Protein AF-A0A8S4QB14-F1 (afdb_monomer_lite)

Secondary structure (DSSP, 8-state):
-PPPHHHHHHHHHTBBTTT-SBSS-HHHHHTT--PEESGGGHHHHHHHH---GGG--TTTS--EE-HHHIIIIIS-------TTS---------SS-SSSSSSSS---

Structure (mmCIF, N/CA/C/O backbone):
data_AF-A0A8S4QB14-F1
#
_entry.id   AF-A0A8S4QB14-F1
#
loop_
_atom_site.group_PDB
_atom_site.id
_atom_site.type_symbol
_atom_site.label_atom_id
_atom_site.label_alt_id
_atom_site.label_comp_id
_atom_site.label_asym_id
_atom_site.label_entity_id
_atom_site.label_seq_id
_atom_site.pdbx_PDB_ins_code
_atom_site.Cartn_x
_atom_site.Cartn_y
_atom_site.Cartn_z
_atom_site.occupancy
_atom_site.B_iso_or_equiv
_atom_site.auth_seq_id
_atom_site.auth_comp_id
_atom_site.auth_asym_id
_atom_site.auth_atom_id
_atom_site.pdbx_PDB_model_num
ATOM 1 N N . MET A 1 1 ? 18.014 -14.457 -18.794 1.00 49.31 1 MET A N 1
ATOM 2 C CA . MET A 1 1 ? 18.122 -12.983 -18.773 1.00 49.31 1 MET A CA 1
ATOM 3 C C . MET A 1 1 ? 17.836 -12.536 -17.350 1.00 49.31 1 MET A C 1
ATOM 5 O O . MET A 1 1 ? 16.719 -12.744 -16.897 1.00 49.31 1 MET A O 1
ATOM 9 N N . ALA A 1 2 ? 18.840 -12.055 -16.613 1.00 57.53 2 ALA A N 1
ATOM 10 C CA . ALA A 1 2 ? 18.618 -11.521 -15.270 1.00 57.53 2 ALA A CA 1
ATOM 11 C C . ALA A 1 2 ? 17.826 -10.213 -15.403 1.00 57.53 2 ALA A C 1
ATOM 13 O O . ALA A 1 2 ? 18.239 -9.318 -16.139 1.00 57.53 2 ALA A O 1
ATOM 14 N N . MET A 1 3 ? 16.654 -10.142 -14.777 1.00 63.41 3 MET A N 1
ATOM 15 C CA . MET A 1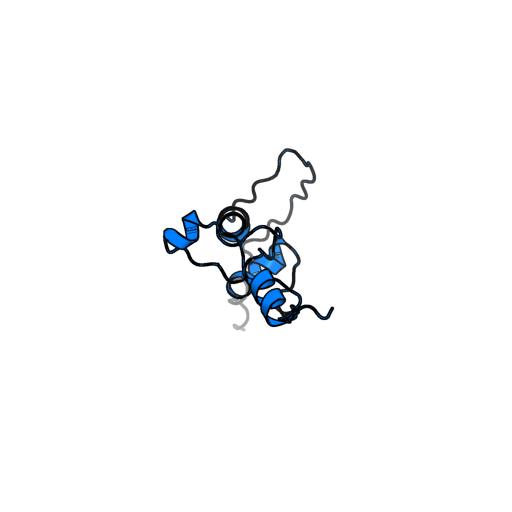 3 ? 15.858 -8.919 -14.744 1.00 63.41 3 MET A CA 1
ATOM 16 C C . MET A 1 3 ? 16.602 -7.901 -13.873 1.00 63.41 3 MET A C 1
ATOM 18 O O . MET A 1 3 ? 17.017 -8.237 -12.767 1.00 63.41 3 MET A O 1
ATOM 22 N N . ASP A 1 4 ? 16.810 -6.686 -14.379 1.00 78.81 4 ASP A N 1
ATOM 23 C CA . ASP A 1 4 ? 17.477 -5.623 -13.625 1.00 78.81 4 ASP A CA 1
ATOM 24 C C . ASP A 1 4 ? 16.669 -5.301 -12.354 1.00 78.81 4 ASP A C 1
ATOM 26 O O . ASP A 1 4 ? 15.501 -4.899 -12.427 1.00 78.81 4 ASP A O 1
ATOM 30 N N . GLN A 1 5 ? 17.300 -5.474 -11.190 1.00 79.62 5 GLN A N 1
ATOM 31 C CA . GLN A 1 5 ? 16.722 -5.225 -9.867 1.00 79.62 5 GLN A CA 1
ATOM 32 C C . GLN A 1 5 ? 16.118 -3.813 -9.757 1.00 79.62 5 GLN A C 1
ATOM 34 O O . GLN A 1 5 ? 15.109 -3.607 -9.079 1.00 79.62 5 GLN A O 1
ATOM 39 N N . SER A 1 6 ? 16.686 -2.842 -10.479 1.00 84.56 6 SER A N 1
ATOM 40 C CA . SER A 1 6 ? 16.184 -1.468 -10.552 1.00 84.56 6 SER A CA 1
ATOM 41 C C . SER A 1 6 ? 14.783 -1.386 -11.171 1.00 84.56 6 SER A C 1
ATOM 43 O O . SER A 1 6 ? 13.892 -0.705 -10.649 1.00 84.56 6 SER A O 1
ATOM 45 N N . TYR A 1 7 ? 14.546 -2.126 -12.258 1.00 89.12 7 TYR A N 1
ATOM 46 C CA . TYR A 1 7 ? 13.247 -2.156 -12.929 1.00 89.12 7 TYR A CA 1
ATOM 47 C C . TYR A 1 7 ? 12.182 -2.810 -12.048 1.00 89.12 7 TYR A C 1
ATOM 49 O O . TYR A 1 7 ? 11.071 -2.290 -11.920 1.00 89.12 7 TYR A O 1
ATOM 57 N N . HIS A 1 8 ? 12.541 -3.914 -11.394 1.00 89.75 8 HIS A N 1
ATOM 58 C CA . HIS A 1 8 ? 11.660 -4.622 -10.471 1.00 89.75 8 HIS A CA 1
ATOM 59 C C . HIS A 1 8 ? 11.216 -3.734 -9.302 1.00 89.75 8 HIS A C 1
ATOM 61 O O . HIS A 1 8 ? 10.020 -3.569 -9.061 1.00 89.75 8 HIS A O 1
ATOM 67 N N . ASN A 1 9 ? 12.153 -3.047 -8.647 1.00 90.19 9 ASN A N 1
ATOM 68 C CA . ASN A 1 9 ? 11.838 -2.136 -7.541 1.00 90.19 9 ASN A CA 1
ATOM 69 C C . ASN A 1 9 ? 10.960 -0.955 -7.996 1.00 90.19 9 ASN A C 1
ATOM 71 O O . ASN A 1 9 ? 10.047 -0.510 -7.286 1.00 90.19 9 ASN A O 1
ATOM 75 N N . LYS A 1 10 ? 11.161 -0.478 -9.229 1.00 90.44 10 LYS A N 1
ATOM 76 C CA . LYS A 1 10 ? 10.294 0.533 -9.843 1.00 90.44 10 LYS A CA 1
ATOM 77 C C . LYS A 1 10 ? 8.892 -0.006 -10.144 1.00 90.44 10 LYS A C 1
ATOM 79 O O . LYS A 1 10 ? 7.919 0.741 -10.017 1.00 90.44 10 LYS A O 1
ATOM 84 N N . ALA A 1 11 ? 8.756 -1.278 -10.505 1.00 91.19 11 ALA A N 1
ATOM 85 C CA . ALA A 1 11 ? 7.457 -1.922 -10.663 1.00 91.19 11 ALA A CA 1
ATOM 86 C C . ALA A 1 11 ? 6.747 -2.062 -9.306 1.00 91.19 11 ALA A C 1
ATOM 88 O O . ALA A 1 11 ? 5.608 -1.613 -9.175 1.00 91.19 11 ALA A O 1
ATOM 89 N N . LEU A 1 12 ? 7.442 -2.559 -8.275 1.00 93.00 12 LEU A N 1
ATOM 90 C CA . LEU A 1 12 ? 6.902 -2.702 -6.916 1.00 93.00 12 LEU A CA 1
ATOM 91 C C . LEU A 1 12 ? 6.409 -1.375 -6.330 1.00 93.00 12 LEU A C 1
ATOM 93 O O . LEU A 1 12 ? 5.352 -1.332 -5.704 1.00 93.00 12 LEU A O 1
ATOM 97 N N . SER A 1 13 ? 7.113 -0.266 -6.574 1.00 91.81 13 SER A N 1
ATOM 98 C CA . SER A 1 13 ? 6.669 1.056 -6.101 1.00 91.81 13 SER A CA 1
ATOM 99 C C . SER A 1 13 ? 5.392 1.564 -6.791 1.00 91.81 13 SER A C 1
ATOM 101 O O . SER A 1 13 ? 4.682 2.400 -6.228 1.00 91.81 13 SER A O 1
ATOM 103 N N . ASN A 1 14 ? 5.057 1.039 -7.973 1.00 93.69 14 ASN A N 1
ATOM 104 C CA . ASN A 1 14 ? 3.860 1.399 -8.732 1.00 93.69 14 ASN A CA 1
ATOM 105 C C . ASN A 1 14 ? 2.678 0.446 -8.517 1.00 93.69 14 ASN A C 1
ATOM 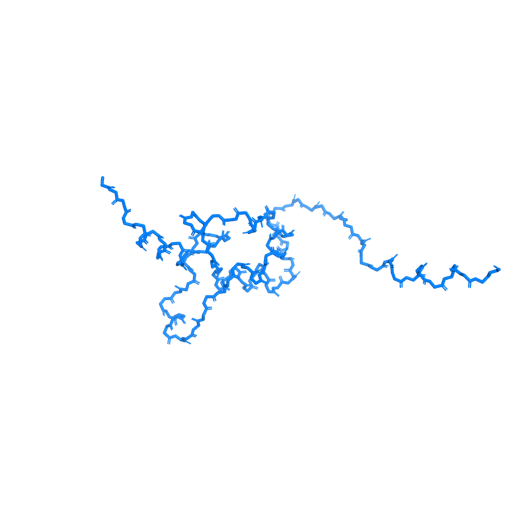107 O O . ASN A 1 14 ? 1.606 0.694 -9.077 1.00 93.69 14 ASN A O 1
ATOM 111 N N . ILE A 1 15 ? 2.840 -0.598 -7.703 1.00 94.94 15 ILE A N 1
ATOM 112 C CA . ILE A 1 15 ? 1.821 -1.613 -7.421 1.00 94.94 15 ILE A CA 1
ATOM 113 C C . ILE A 1 15 ? 1.271 -1.431 -6.001 1.00 94.94 15 ILE A C 1
ATOM 115 O O . ILE A 1 15 ? 1.983 -1.089 -5.063 1.00 94.94 15 ILE A O 1
ATOM 119 N N . CYS A 1 16 ? -0.038 -1.613 -5.848 1.00 96.06 16 CYS A N 1
ATOM 120 C CA . CYS A 1 16 ? -0.719 -1.547 -4.563 1.00 96.06 16 CYS A CA 1
ATOM 121 C C . CYS A 1 16 ? -0.509 -2.839 -3.774 1.00 96.06 16 CYS A C 1
ATOM 123 O O . CYS A 1 16 ? -0.857 -3.911 -4.268 1.00 96.06 16 CYS A O 1
ATOM 125 N N . ARG A 1 17 ? -0.075 -2.737 -2.515 1.00 95.50 17 ARG A N 1
ATOM 126 C CA . ARG A 1 17 ? 0.102 -3.894 -1.622 1.00 95.50 17 ARG A CA 1
ATOM 127 C C . ARG A 1 17 ? -1.176 -4.707 -1.402 1.00 95.50 17 ARG A C 1
ATOM 129 O O . ARG A 1 17 ? -1.101 -5.919 -1.274 1.00 95.50 17 ARG A O 1
ATOM 136 N N . LEU A 1 18 ? -2.342 -4.056 -1.396 1.00 94.25 18 LEU A N 1
ATOM 137 C CA . LEU A 1 18 ? -3.616 -4.697 -1.038 1.00 94.25 18 LEU A CA 1
ATOM 138 C C . LEU A 1 18 ? -4.386 -5.291 -2.223 1.00 94.25 18 LEU A C 1
ATOM 140 O O . LEU A 1 18 ? -5.219 -6.169 -2.033 1.00 94.25 18 LEU A O 1
ATOM 144 N N . CYS A 1 19 ? -4.190 -4.772 -3.436 1.00 94.56 19 CYS A N 1
ATOM 145 C CA . CYS A 1 19 ? -5.001 -5.176 -4.592 1.00 94.56 19 CYS A CA 1
ATOM 146 C C . CYS A 1 19 ? -4.202 -5.391 -5.877 1.00 94.56 19 CYS A C 1
ATOM 148 O O . CYS A 1 19 ? -4.803 -5.562 -6.935 1.00 94.56 19 CYS A O 1
ATOM 150 N N . ALA A 1 20 ? -2.871 -5.288 -5.813 1.00 94.31 20 ALA A N 1
ATOM 151 C CA . ALA A 1 20 ? -1.944 -5.397 -6.939 1.00 94.31 20 ALA A CA 1
ATOM 152 C C . ALA A 1 20 ? -2.216 -4.448 -8.131 1.00 94.31 20 ALA A C 1
ATOM 154 O O . ALA A 1 20 ? -1.571 -4.534 -9.172 1.00 94.31 20 ALA A O 1
ATOM 155 N N . SER A 1 21 ? -3.148 -3.500 -7.997 1.00 94.50 21 SER A N 1
ATOM 156 C CA . SER A 1 21 ? -3.438 -2.499 -9.027 1.00 94.50 21 SER A CA 1
ATOM 157 C C . SER A 1 21 ? -2.441 -1.344 -8.978 1.00 94.50 21 SER A C 1
ATOM 159 O O . SER A 1 21 ? -1.762 -1.136 -7.974 1.00 94.50 21 SER A O 1
ATOM 161 N N . LYS A 1 22 ? -2.411 -0.528 -10.034 1.00 94.75 22 LYS A N 1
ATOM 162 C CA . LYS A 1 22 ? -1.547 0.654 -10.092 1.00 94.75 22 LYS A CA 1
ATOM 163 C C . LYS A 1 22 ? -1.829 1.626 -8.934 1.00 94.75 22 LYS A C 1
ATOM 165 O O . LYS A 1 22 ? -2.984 1.957 -8.666 1.00 94.75 22 LYS A O 1
ATOM 170 N N . VAL A 1 23 ? -0.776 2.099 -8.264 1.00 95.19 23 VAL A N 1
ATOM 171 C CA . VAL A 1 23 ? -0.872 2.987 -7.087 1.00 95.19 23 VAL A CA 1
ATOM 172 C C . VAL A 1 23 ? -1.489 4.335 -7.456 1.00 95.19 23 VAL A C 1
ATOM 174 O O . VAL A 1 23 ? -2.433 4.785 -6.801 1.00 95.19 23 VAL A O 1
ATOM 177 N N . LEU A 1 24 ? -0.985 4.948 -8.532 1.00 93.50 24 LEU A N 1
ATOM 178 C CA . LEU A 1 24 ? -1.495 6.193 -9.098 1.00 93.50 24 LEU A CA 1
ATOM 179 C C . LEU A 1 24 ? -1.728 6.050 -10.603 1.00 93.50 24 LEU A C 1
ATOM 181 O O . LEU A 1 24 ? -0.906 5.515 -11.350 1.00 93.50 24 LEU A O 1
ATOM 185 N N . THR A 1 25 ? -2.849 6.585 -11.066 1.00 91.12 25 THR A N 1
ATOM 186 C CA . THR A 1 25 ? -3.112 6.797 -12.492 1.00 91.12 25 THR A CA 1
ATOM 187 C C . THR A 1 25 ? -2.361 8.029 -12.997 1.00 91.12 25 THR A C 1
ATOM 189 O O . THR A 1 25 ? -2.008 8.913 -12.218 1.00 91.12 25 THR A O 1
ATOM 192 N N . TYR A 1 26 ? -2.158 8.131 -14.314 1.00 90.44 26 TYR A N 1
ATOM 193 C CA . TYR A 1 26 ? -1.512 9.301 -14.921 1.00 90.44 26 TYR A CA 1
ATOM 194 C C . TYR A 1 26 ? -2.205 10.613 -14.521 1.00 90.44 26 TYR A C 1
ATOM 196 O O . TYR A 1 26 ? -1.546 11.523 -14.034 1.00 90.44 26 TYR A O 1
ATOM 204 N N . LYS A 1 27 ? -3.545 10.650 -14.589 1.00 92.56 27 LYS A N 1
ATOM 205 C CA . LYS A 1 27 ? -4.356 11.806 -14.170 1.00 92.56 27 LYS A CA 1
ATOM 206 C C . LYS A 1 27 ? -4.106 12.217 -12.714 1.00 92.56 27 LYS A C 1
ATOM 208 O O . LYS A 1 27 ? -4.135 13.397 -12.386 1.00 92.56 27 LYS A O 1
ATOM 213 N N . GLN A 1 28 ? -3.876 11.250 -11.825 1.00 91.88 28 GLN A N 1
ATOM 214 C CA . GLN A 1 28 ? -3.597 11.529 -10.415 1.00 91.88 28 GLN A CA 1
ATOM 215 C C . GLN A 1 28 ? -2.191 12.087 -10.208 1.00 91.88 28 GLN A C 1
ATOM 217 O O . GLN A 1 28 ? -2.036 12.988 -9.388 1.00 91.88 28 GLN A O 1
ATOM 222 N N . ILE A 1 29 ? -1.207 11.582 -10.957 1.00 90.81 29 ILE A N 1
ATOM 223 C CA . ILE A 1 29 ? 0.175 12.077 -10.934 1.00 90.81 29 ILE A CA 1
ATOM 224 C C . ILE A 1 29 ? 0.217 13.519 -11.444 1.00 90.81 29 ILE A C 1
ATOM 226 O O . ILE A 1 29 ? 0.770 14.383 -10.773 1.00 90.81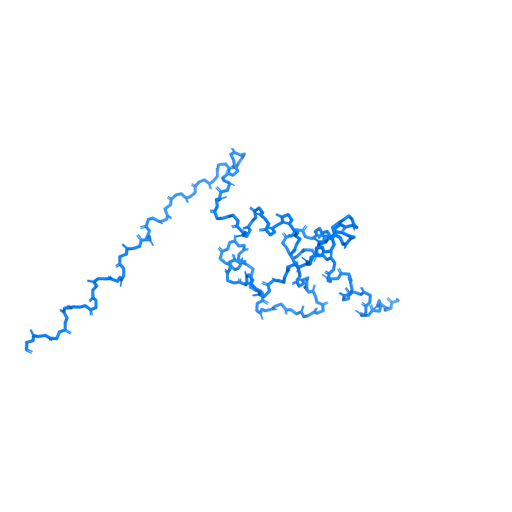 29 ILE A O 1
ATOM 230 N N . THR A 1 30 ? -0.427 13.807 -12.580 1.00 93.88 30 THR A N 1
ATOM 231 C CA . THR A 1 30 ? -0.487 15.166 -13.146 1.00 93.88 30 THR A CA 1
ATOM 232 C C . THR A 1 30 ? -1.233 16.146 -12.244 1.00 93.88 30 THR A C 1
ATOM 234 O O . THR A 1 30 ? -0.925 17.329 -12.240 1.00 93.88 30 THR A O 1
ATOM 237 N N . ALA A 1 31 ? -2.188 15.660 -11.448 1.00 93.00 31 ALA A N 1
ATOM 238 C CA . ALA A 1 31 ? -2.877 16.448 -10.427 1.00 93.00 31 ALA A CA 1
ATOM 239 C C . ALA A 1 31 ? -2.085 16.587 -9.106 1.00 93.00 31 ALA A C 1
ATOM 241 O O . ALA A 1 31 ? -2.625 17.092 -8.126 1.00 93.00 31 ALA A O 1
ATOM 242 N N . GLY A 1 32 ? -0.838 16.107 -9.040 1.00 91.00 32 GLY A N 1
ATOM 243 C CA . GLY A 1 32 ? 0.031 16.246 -7.867 1.00 91.00 32 GLY A CA 1
ATOM 244 C C . GLY A 1 32 ? -0.296 15.312 -6.696 1.00 91.00 32 GLY A C 1
ATOM 245 O O . GLY A 1 32 ? 0.184 15.532 -5.582 1.00 91.00 32 GLY A O 1
ATOM 246 N N . ASN A 1 33 ? -1.101 14.263 -6.905 1.00 89.06 33 ASN A N 1
ATOM 247 C CA . ASN A 1 33 ? -1.394 13.302 -5.840 1.00 89.06 33 ASN A CA 1
ATOM 248 C C . ASN A 1 33 ? -0.167 12.451 -5.509 1.00 89.06 33 ASN A C 1
ATOM 250 O O . ASN A 1 33 ? 0.602 12.062 -6.388 1.00 89.06 33 ASN A O 1
ATOM 254 N N . LYS A 1 34 ? -0.040 12.093 -4.229 1.00 89.00 34 LYS A N 1
ATOM 255 C CA . LYS A 1 34 ? 1.052 11.263 -3.716 1.00 89.00 34 LYS A CA 1
ATOM 256 C C . LYS A 1 34 ? 0.552 9.878 -3.319 1.00 89.00 34 LYS A C 1
ATOM 258 O O . LYS A 1 34 ? -0.544 9.730 -2.769 1.00 89.00 34 LYS A O 1
ATOM 263 N N . ALA A 1 35 ? 1.377 8.873 -3.601 1.00 89.50 35 ALA A N 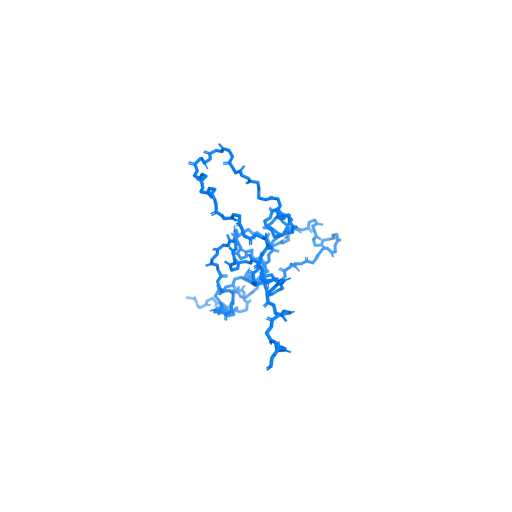1
ATOM 264 C CA . ALA A 1 35 ? 1.178 7.514 -3.122 1.00 89.50 35 ALA A CA 1
ATOM 265 C C . ALA A 1 35 ? 1.159 7.491 -1.588 1.00 89.50 35 ALA A C 1
ATOM 267 O O . ALA A 1 35 ? 1.832 8.295 -0.944 1.00 89.50 35 ALA A O 1
ATOM 268 N N . GLN A 1 36 ? 0.380 6.578 -1.015 1.00 93.12 36 GLN A N 1
ATOM 269 C CA . GLN A 1 36 ? 0.334 6.367 0.429 1.00 93.12 36 GLN A CA 1
ATOM 270 C C . GLN A 1 36 ? 1.216 5.170 0.788 1.00 93.12 36 GLN A C 1
ATOM 272 O O . GLN A 1 36 ? 1.116 4.138 0.128 1.00 93.12 36 GLN A O 1
ATOM 277 N N . SER A 1 37 ? 2.064 5.307 1.808 1.00 94.31 37 SER A N 1
ATOM 278 C CA . SER A 1 37 ? 2.972 4.240 2.251 1.00 94.31 37 SER A CA 1
ATOM 279 C C . SER A 1 37 ? 2.244 3.209 3.112 1.00 94.31 37 SER A C 1
ATOM 281 O O . SER A 1 37 ? 1.421 3.576 3.950 1.00 94.31 37 SER A O 1
ATOM 283 N N . CYS A 1 38 ? 2.577 1.927 2.947 1.00 93.81 38 CYS A N 1
ATOM 284 C CA . CYS A 1 38 ? 2.069 0.839 3.787 1.00 93.81 38 CYS A CA 1
ATOM 285 C C . CYS A 1 38 ? 2.455 1.005 5.259 1.00 93.81 38 CYS A C 1
ATOM 287 O O . CYS A 1 38 ? 1.635 0.735 6.130 1.00 93.81 38 CYS A O 1
ATOM 289 N N . ILE A 1 39 ? 3.664 1.507 5.533 1.00 93.62 39 ILE A N 1
ATOM 290 C CA . ILE A 1 39 ? 4.206 1.649 6.894 1.00 93.62 39 ILE A CA 1
ATOM 291 C C . ILE A 1 39 ? 3.318 2.564 7.746 1.00 93.62 39 ILE A C 1
ATOM 293 O O . ILE A 1 39 ? 3.054 2.276 8.907 1.00 93.62 39 ILE A O 1
ATOM 297 N N . THR A 1 40 ? 2.775 3.631 7.154 1.00 93.38 40 THR A N 1
ATOM 298 C CA . THR A 1 40 ? 1.878 4.569 7.848 1.00 93.38 40 THR A CA 1
ATOM 299 C C . THR A 1 40 ? 0.584 3.909 8.335 1.00 93.38 40 THR A C 1
ATOM 301 O O . THR A 1 40 ? -0.025 4.393 9.281 1.00 93.38 40 THR A O 1
ATOM 304 N N . PHE A 1 41 ? 0.161 2.809 7.706 1.00 92.75 41 PHE A N 1
ATOM 305 C CA . PHE A 1 41 ? -1.079 2.096 8.025 1.00 92.75 41 PHE A CA 1
ATOM 306 C C . PHE A 1 41 ? -0.820 0.664 8.497 1.00 92.75 41 PHE A C 1
ATOM 308 O O . PHE A 1 41 ? -1.729 -0.159 8.426 1.00 92.75 41 PHE A O 1
ATOM 315 N N . GLN A 1 42 ? 0.397 0.352 8.954 1.00 93.44 42 GLN A N 1
ATOM 316 C CA . GLN A 1 42 ? 0.816 -1.007 9.301 1.00 93.44 42 GLN A CA 1
ATOM 317 C C . GLN A 1 42 ? -0.168 -1.695 10.254 1.00 93.44 42 GLN A C 1
ATOM 319 O O . GLN A 1 42 ? -0.639 -2.787 9.954 1.00 93.44 42 GLN A O 1
ATOM 324 N N . GLU A 1 43 ? -0.534 -1.037 11.355 1.00 91.50 43 GLU A N 1
ATOM 325 C CA . GLU A 1 43 ? -1.468 -1.587 12.343 1.00 91.50 43 GLU A CA 1
ATOM 326 C C . GLU A 1 43 ? -2.863 -1.827 11.745 1.00 91.50 43 GLU A C 1
ATOM 328 O O . GLU A 1 43 ? -3.448 -2.893 11.908 1.00 91.50 43 GLU A O 1
ATOM 333 N N . THR A 1 44 ? -3.393 -0.868 10.981 1.00 90.88 44 THR A N 1
ATOM 334 C CA . THR A 1 44 ? -4.701 -1.019 10.325 1.00 90.88 44 THR A CA 1
ATOM 335 C C . THR A 1 44 ? -4.693 -2.141 9.290 1.00 90.88 44 THR A C 1
ATOM 337 O O . THR A 1 44 ? -5.687 -2.852 9.146 1.00 90.88 44 THR A O 1
ATOM 340 N N . ILE A 1 45 ? -3.596 -2.286 8.546 1.00 93.00 45 ILE A N 1
ATOM 341 C CA . ILE A 1 45 ? -3.436 -3.337 7.542 1.00 93.00 45 ILE A CA 1
ATOM 342 C C . ILE A 1 45 ? -3.375 -4.704 8.221 1.00 93.00 45 ILE A C 1
ATOM 344 O O . ILE A 1 45 ? -4.095 -5.603 7.792 1.00 93.00 45 ILE A O 1
ATOM 348 N N . LEU A 1 46 ? -2.594 -4.833 9.296 1.00 92.81 46 LEU A N 1
ATOM 349 C CA . LEU A 1 46 ? -2.523 -6.053 10.091 1.00 92.81 46 LEU A CA 1
ATOM 350 C C . LEU A 1 46 ? -3.907 -6.418 10.641 1.00 92.81 46 LEU A C 1
ATOM 352 O O . LEU A 1 46 ? -4.408 -7.501 10.369 1.00 92.81 46 LEU A O 1
ATOM 356 N N . ASN A 1 47 ? -4.594 -5.480 11.292 1.00 90.19 47 ASN A N 1
ATOM 357 C CA . ASN A 1 47 ? -5.887 -5.748 11.924 1.00 90.19 47 ASN A CA 1
ATOM 358 C C . ASN A 1 47 ? -7.017 -6.068 10.924 1.00 90.19 47 ASN A C 1
ATOM 360 O O . ASN A 1 47 ? -7.914 -6.842 11.247 1.00 90.19 47 ASN A O 1
ATOM 364 N N . LYS A 1 48 ? -7.026 -5.464 9.723 1.00 90.00 48 LYS A N 1
ATOM 365 C CA . LYS A 1 48 ? -8.113 -5.651 8.734 1.00 90.00 48 LYS A CA 1
ATOM 366 C C . LYS A 1 48 ? -7.843 -6.742 7.699 1.00 90.00 48 LYS A C 1
ATOM 368 O O . LYS A 1 48 ? -8.799 -7.297 7.161 1.00 90.00 48 LYS A O 1
ATOM 373 N N . PHE A 1 49 ? -6.580 -6.983 7.356 1.00 90.62 49 PHE A N 1
ATOM 374 C CA . PHE A 1 49 ? -6.191 -7.884 6.267 1.00 90.62 49 PHE A CA 1
ATOM 375 C C . PHE A 1 49 ? -5.299 -9.035 6.719 1.00 90.62 49 PHE A C 1
ATOM 377 O O . PHE A 1 49 ? -5.010 -9.888 5.887 1.00 90.62 49 PHE A O 1
ATOM 384 N N . ASP A 1 50 ? -4.875 -9.057 7.985 1.00 92.69 50 ASP A N 1
ATOM 385 C CA . ASP A 1 50 ? -3.929 -10.039 8.525 1.00 92.69 50 ASP A CA 1
ATOM 386 C C . ASP A 1 50 ? -2.603 -10.067 7.741 1.00 92.69 50 ASP A C 1
ATOM 388 O O . ASP A 1 50 ? -2.000 -11.106 7.489 1.00 92.69 50 ASP A O 1
ATOM 392 N N . ILE A 1 51 ? -2.158 -8.886 7.292 1.00 92.69 51 ILE A N 1
ATOM 393 C CA . ILE A 1 51 ? -0.896 -8.711 6.567 1.00 92.69 51 ILE A CA 1
ATOM 394 C C . ILE A 1 51 ? 0.084 -7.970 7.472 1.00 92.69 51 ILE A C 1
ATOM 396 O O . ILE A 1 51 ? -0.099 -6.790 7.777 1.00 92.69 51 ILE A O 1
ATOM 400 N N . ASP A 1 52 ? 1.160 -8.65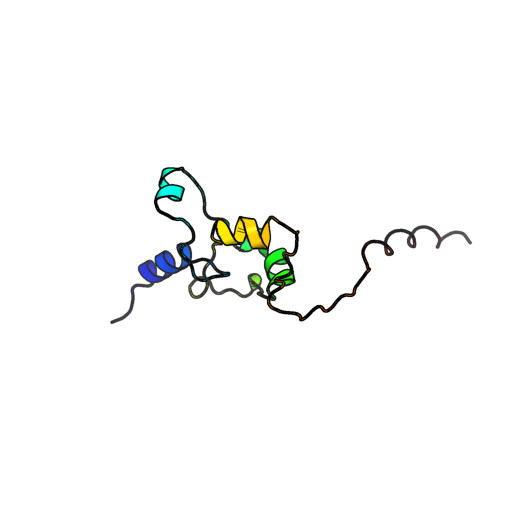2 7.851 1.00 94.38 52 ASP A N 1
ATOM 401 C CA . ASP A 1 52 ? 2.225 -8.087 8.673 1.00 94.38 52 ASP A CA 1
ATOM 402 C C . ASP A 1 52 ? 3.309 -7.417 7.817 1.00 94.38 52 ASP A C 1
ATOM 404 O O . ASP A 1 52 ? 4.275 -8.047 7.390 1.00 94.38 52 ASP A O 1
ATOM 408 N N . ILE A 1 53 ? 3.157 -6.107 7.604 1.00 94.56 53 ILE A N 1
ATOM 409 C CA . ILE A 1 53 ? 4.100 -5.288 6.825 1.00 94.56 53 ILE A CA 1
ATOM 410 C C . ILE A 1 53 ? 5.503 -5.248 7.458 1.00 94.56 53 ILE A C 1
ATOM 412 O O . ILE A 1 53 ? 6.474 -4.988 6.754 1.00 94.56 53 ILE A O 1
ATOM 416 N N . SER A 1 54 ? 5.654 -5.521 8.760 1.00 93.44 54 SER A N 1
ATOM 417 C CA . SER A 1 54 ? 6.977 -5.489 9.409 1.00 93.44 54 SER A CA 1
ATOM 418 C C . SER A 1 54 ? 7.918 -6.592 8.922 1.00 93.44 54 SER A C 1
ATOM 420 O O . SER A 1 54 ? 9.135 -6.467 9.047 1.00 93.44 54 SER A O 1
ATOM 422 N N . LYS A 1 55 ? 7.354 -7.653 8.336 1.00 93.38 55 LYS A N 1
ATOM 423 C CA . LYS A 1 55 ? 8.088 -8.790 7.775 1.00 93.38 55 LYS A CA 1
ATOM 424 C C . LYS A 1 55 ? 8.315 -8.658 6.267 1.00 93.38 55 LYS A C 1
ATOM 426 O O . LYS A 1 55 ? 8.855 -9.576 5.654 1.00 93.38 55 LYS A O 1
ATOM 431 N N . ASP A 1 56 ? 7.899 -7.546 5.658 1.00 93.38 56 ASP A N 1
ATOM 432 C CA . ASP A 1 56 ? 8.007 -7.358 4.215 1.00 93.38 56 ASP A CA 1
ATOM 433 C C . ASP A 1 56 ? 9.467 -7.151 3.787 1.00 93.38 56 ASP A C 1
ATOM 435 O O . ASP A 1 56 ? 10.136 -6.196 4.175 1.00 93.38 56 ASP A O 1
ATOM 439 N N . GLU A 1 57 ? 9.940 -8.010 2.885 1.00 91.50 57 GLU A N 1
ATOM 440 C CA . GLU A 1 57 ? 11.198 -7.800 2.168 1.00 91.50 57 GLU A CA 1
ATOM 441 C C . GLU A 1 57 ? 11.100 -6.688 1.111 1.00 91.50 57 GLU A C 1
ATOM 443 O O . GLU A 1 57 ? 10.184 -6.659 0.279 1.00 91.50 57 GLU A O 1
ATOM 448 N N . GLU A 1 58 ? 12.107 -5.810 1.094 1.00 86.06 58 GLU A N 1
ATOM 449 C CA . GLU A 1 58 ? 12.132 -4.577 0.300 1.00 86.06 58 GLU A CA 1
ATOM 450 C C . GLU A 1 58 ? 11.997 -4.799 -1.216 1.00 86.06 58 GLU A C 1
ATOM 452 O O . GLU A 1 58 ? 11.387 -3.997 -1.926 1.00 86.06 58 GLU A O 1
ATOM 457 N N . ASN A 1 59 ? 12.566 -5.904 -1.689 1.00 88.75 59 ASN A N 1
ATOM 458 C CA . ASN A 1 59 ? 12.676 -6.269 -3.097 1.00 88.75 59 ASN A CA 1
ATOM 459 C C . ASN A 1 59 ? 11.621 -7.292 -3.528 1.00 88.75 59 ASN A C 1
ATOM 461 O O . ASN A 1 59 ? 11.687 -7.806 -4.638 1.00 88.75 59 ASN A O 1
ATOM 465 N N . VAL A 1 60 ? 10.667 -7.630 -2.666 1.00 92.50 60 VAL A N 1
ATOM 466 C CA . VAL A 1 60 ? 9.638 -8.638 -2.960 1.00 92.50 60 VAL A CA 1
ATOM 467 C C . VAL A 1 60 ? 8.254 -8.011 -2.887 1.00 92.50 60 VAL A C 1
ATOM 469 O O . VAL A 1 60 ? 7.381 -8.317 -3.700 1.00 92.50 60 VAL A O 1
ATOM 472 N N . HIS A 1 61 ? 8.058 -7.082 -1.950 1.00 94.31 61 HIS A N 1
ATOM 473 C CA . HIS A 1 61 ? 6.735 -6.601 -1.594 1.00 94.31 61 HIS A CA 1
ATOM 474 C C . HIS A 1 61 ? 6.483 -5.148 -2.023 1.00 94.31 61 HIS A C 1
ATOM 476 O O . HIS A 1 61 ? 7.339 -4.275 -1.856 1.00 94.31 61 HIS A O 1
ATOM 482 N N . PRO A 1 62 ? 5.282 -4.840 -2.549 1.00 95.06 62 PRO A N 1
ATOM 483 C CA . PRO A 1 62 ? 4.899 -3.463 -2.828 1.00 95.06 62 PRO A CA 1
ATOM 484 C C . PRO A 1 62 ? 4.787 -2.626 -1.547 1.00 95.06 62 PRO A C 1
ATOM 486 O O . PRO A 1 62 ? 4.112 -3.008 -0.596 1.00 95.06 62 PRO A O 1
ATOM 489 N N . LYS A 1 63 ? 5.378 -1.430 -1.544 1.00 94.44 63 LYS A N 1
ATOM 490 C CA . LYS A 1 63 ? 5.428 -0.552 -0.356 1.00 94.44 63 LYS A CA 1
ATOM 491 C C . LYS A 1 63 ? 4.300 0.477 -0.281 1.00 94.44 63 LYS A C 1
ATOM 493 O O . LYS A 1 63 ? 4.216 1.233 0.685 1.00 94.44 63 LYS A O 1
ATOM 498 N N . ASN A 1 64 ? 3.472 0.549 -1.321 1.00 96.06 64 ASN A N 1
ATOM 499 C CA . ASN A 1 64 ? 2.501 1.617 -1.509 1.00 96.06 64 ASN A CA 1
ATOM 500 C C . ASN A 1 64 ? 1.068 1.092 -1.606 1.00 96.06 64 ASN A C 1
ATOM 502 O O . ASN A 1 64 ? 0.804 -0.044 -2.002 1.00 96.06 64 ASN A O 1
ATOM 506 N N . ILE A 1 65 ? 0.120 1.975 -1.309 1.00 95.31 65 ILE A N 1
ATOM 507 C CA . ILE A 1 65 ? -1.315 1.721 -1.343 1.00 95.31 65 ILE A CA 1
ATOM 508 C C . ILE A 1 65 ? -1.951 2.649 -2.370 1.00 95.31 65 ILE A C 1
ATOM 510 O O . ILE A 1 65 ? -1.729 3.864 -2.364 1.00 95.31 65 ILE A O 1
ATOM 514 N N . CYS A 1 66 ? -2.772 2.087 -3.259 1.00 94.88 66 CYS A N 1
ATOM 515 C CA . CYS A 1 66 ? -3.502 2.896 -4.223 1.00 94.88 66 CYS A CA 1
ATOM 516 C C . CYS A 1 66 ? -4.571 3.753 -3.538 1.00 94.88 66 CYS A C 1
ATOM 518 O O . CYS A 1 66 ? -5.148 3.392 -2.508 1.00 94.88 66 CYS A O 1
ATOM 520 N N . HIS A 1 67 ? -4.904 4.872 -4.173 1.00 91.38 67 HIS A N 1
ATOM 521 C CA . HIS A 1 67 ? -5.874 5.826 -3.641 1.00 91.38 67 HIS A CA 1
ATOM 522 C C . HIS A 1 67 ? -7.269 5.212 -3.395 1.00 91.38 67 HIS A C 1
ATOM 524 O O . HIS A 1 67 ? -7.971 5.615 -2.467 1.00 91.38 67 HIS A O 1
ATOM 530 N N . ASN A 1 68 ? -7.664 4.209 -4.189 1.00 90.56 68 ASN A N 1
ATOM 531 C CA . ASN A 1 68 ? -8.931 3.500 -4.008 1.00 90.56 68 ASN A CA 1
ATOM 532 C C . ASN A 1 68 ? -8.941 2.668 -2.717 1.00 90.56 68 ASN A C 1
ATOM 534 O O . ASN A 1 68 ? -9.867 2.786 -1.917 1.00 90.56 68 ASN A O 1
ATOM 538 N N . CYS A 1 69 ? -7.899 1.861 -2.488 1.00 92.81 69 CYS A N 1
ATOM 539 C CA . CYS A 1 69 ? -7.771 1.081 -1.258 1.00 92.81 69 CYS A CA 1
ATOM 540 C C . CYS A 1 69 ? -7.628 1.999 -0.046 1.00 92.81 69 CYS A C 1
ATOM 542 O O . CYS A 1 69 ? -8.317 1.800 0.950 1.00 92.81 69 CYS A O 1
ATOM 544 N N . PHE A 1 70 ? -6.831 3.062 -0.159 1.00 91.69 70 PHE A N 1
ATOM 545 C CA . PHE A 1 70 ? -6.722 4.051 0.903 1.00 91.69 70 PHE A CA 1
ATOM 546 C C . PHE A 1 70 ? -8.094 4.624 1.292 1.00 91.69 70 PHE A C 1
ATOM 548 O O . PHE A 1 70 ? -8.473 4.557 2.457 1.00 91.69 70 PHE A O 1
ATOM 555 N N . ARG A 1 71 ? -8.890 5.115 0.332 1.00 89.44 71 ARG A N 1
ATOM 556 C CA . AR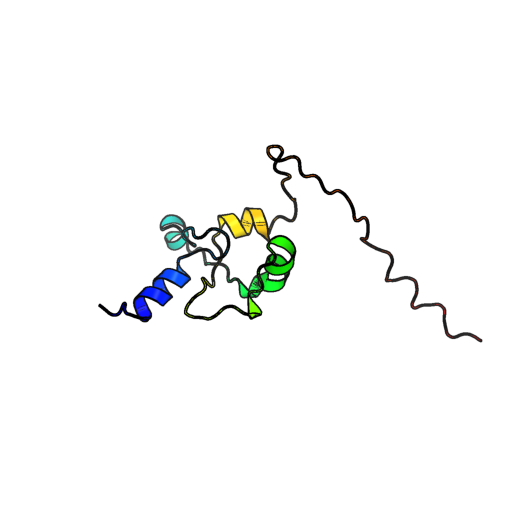G A 1 71 ? -10.205 5.705 0.638 1.00 89.44 71 ARG A CA 1
ATOM 557 C C . ARG A 1 71 ? -11.241 4.694 1.122 1.00 89.44 71 ARG A C 1
ATOM 559 O O . ARG A 1 71 ? -11.992 5.001 2.041 1.00 89.44 71 ARG A O 1
ATOM 566 N N . ASN A 1 72 ? -11.325 3.529 0.489 1.00 88.25 72 ASN A N 1
ATOM 567 C CA . ASN A 1 72 ? -12.442 2.607 0.709 1.00 88.25 72 ASN A CA 1
ATOM 568 C C . ASN A 1 72 ? -12.169 1.531 1.756 1.00 88.25 72 ASN A C 1
ATOM 570 O O . ASN A 1 72 ? -13.119 0.946 2.260 1.00 88.25 72 ASN A O 1
ATOM 574 N N . ARG A 1 73 ? -10.899 1.244 2.049 1.00 85.31 73 ARG A N 1
ATOM 575 C CA . ARG A 1 73 ? -10.507 0.114 2.898 1.00 85.31 73 ARG A CA 1
ATOM 576 C C . ARG A 1 73 ? -9.769 0.535 4.166 1.00 85.31 73 ARG A C 1
ATOM 578 O O . ARG A 1 73 ? -9.866 -0.162 5.170 1.00 85.31 73 ARG A O 1
ATOM 585 N N . LEU A 1 74 ? -9.060 1.666 4.129 1.00 86.81 74 LEU A N 1
ATOM 586 C CA . LEU A 1 74 ? -8.259 2.139 5.264 1.00 86.81 74 LEU A CA 1
ATOM 587 C C . LEU A 1 74 ? -8.869 3.362 5.944 1.00 86.81 74 LEU A C 1
ATOM 589 O O . LEU A 1 74 ? -9.133 3.307 7.135 1.00 86.81 74 LEU A O 1
ATOM 593 N N . LYS A 1 75 ? -9.141 4.435 5.193 1.00 82.38 75 LYS A N 1
ATOM 594 C CA . LYS A 1 75 ? -9.609 5.718 5.739 1.00 82.38 75 LYS A CA 1
ATOM 595 C C . LYS A 1 75 ? -11.053 5.682 6.243 1.00 82.38 75 LYS A C 1
ATOM 597 O O . LYS A 1 75 ? -11.403 6.425 7.152 1.00 82.38 75 LYS A O 1
ATOM 602 N N . ASN A 1 76 ? -11.908 4.878 5.618 1.00 70.12 76 ASN A N 1
ATOM 603 C CA . ASN A 1 76 ? -13.292 4.727 6.048 1.00 70.12 76 ASN A CA 1
ATOM 604 C C . ASN A 1 76 ? -13.413 3.474 6.922 1.00 70.12 76 ASN A C 1
ATOM 606 O O . ASN A 1 76 ? -13.422 2.362 6.403 1.00 70.12 76 ASN A O 1
ATOM 610 N N . ASP A 1 77 ? -13.573 3.658 8.233 1.00 60.84 77 ASP A N 1
ATOM 611 C CA . ASP A 1 77 ? -13.907 2.578 9.181 1.00 60.84 77 ASP A CA 1
ATOM 612 C C . ASP A 1 77 ? -15.350 2.087 9.072 1.00 60.84 77 ASP A C 1
ATOM 614 O O . ASP A 1 77 ? -15.766 1.166 9.771 1.00 60.84 77 ASP A O 1
ATOM 618 N N . LYS A 1 78 ? -16.128 2.652 8.146 1.00 55.66 78 LYS A N 1
ATOM 619 C CA . LYS A 1 78 ? -17.418 2.083 7.778 1.00 55.66 78 LYS A CA 1
ATOM 620 C C . LYS A 1 78 ? -17.154 0.804 6.997 1.00 55.66 78 LYS A C 1
ATOM 622 O O . LYS A 1 78 ? -17.045 0.843 5.771 1.00 55.66 78 LYS A O 1
ATOM 627 N N . LEU A 1 79 ? -17.036 -0.308 7.724 1.00 51.84 79 LEU A N 1
ATOM 628 C CA . LEU A 1 79 ? -17.129 -1.667 7.207 1.00 51.84 79 LEU A CA 1
ATOM 629 C C . LEU A 1 79 ? -18.338 -1.707 6.262 1.00 51.84 79 LEU A C 1
ATOM 631 O O . LEU A 1 79 ? -19.490 -1.754 6.693 1.00 51.84 79 LEU A O 1
ATOM 635 N N . LYS A 1 80 ? -18.098 -1.614 4.953 1.00 50.19 80 LYS A N 1
ATOM 636 C CA . LYS A 1 80 ? -19.141 -1.906 3.978 1.00 50.19 80 LYS A CA 1
ATOM 637 C C . LYS A 1 80 ? -19.271 -3.415 3.973 1.00 50.19 80 LYS A C 1
ATOM 639 O O . LYS A 1 80 ? -18.518 -4.104 3.291 1.00 50.19 80 LYS A O 1
ATOM 644 N N . ILE A 1 81 ? -20.201 -3.900 4.790 1.00 48.97 81 ILE A N 1
ATOM 645 C CA . ILE A 1 81 ? -20.713 -5.262 4.718 1.00 48.97 81 ILE A CA 1
ATOM 646 C C . ILE A 1 81 ? -21.069 -5.499 3.250 1.00 48.97 81 ILE A C 1
ATOM 648 O O . ILE A 1 81 ? -21.916 -4.808 2.681 1.00 48.97 81 ILE A O 1
ATOM 652 N N . CYS A 1 82 ? -20.358 -6.419 2.607 1.00 42.72 82 CYS A N 1
ATOM 653 C CA . CYS A 1 82 ? -20.728 -6.874 1.282 1.00 42.72 82 CYS A CA 1
ATOM 654 C C . CYS A 1 82 ? -21.987 -7.729 1.453 1.00 42.72 82 CYS A C 1
ATOM 656 O O . CYS A 1 82 ? -21.888 -8.875 1.885 1.00 42.72 82 CYS A O 1
ATOM 658 N N . LEU A 1 83 ? -23.170 -7.181 1.142 1.00 51.88 83 LEU A N 1
ATOM 659 C CA . LEU A 1 83 ? -24.439 -7.927 1.197 1.00 51.88 83 LEU A CA 1
ATOM 660 C C . LEU A 1 83 ? -24.460 -9.152 0.260 1.00 51.88 83 LEU A C 1
ATOM 662 O O . LEU A 1 83 ? -25.362 -9.974 0.349 1.00 51.88 83 LEU A O 1
ATOM 666 N N . SER A 1 84 ? -23.472 -9.301 -0.625 1.00 54.81 84 SER A N 1
ATOM 667 C CA . SER A 1 84 ? -23.340 -10.457 -1.515 1.00 54.81 84 SER A CA 1
ATOM 668 C C . SER A 1 84 ? -22.788 -11.703 -0.815 1.00 54.81 84 SER A C 1
ATOM 670 O O . SER A 1 84 ? -22.969 -12.806 -1.320 1.00 54.81 84 SER A O 1
ATOM 672 N N . CYS A 1 85 ? -22.116 -11.549 0.331 1.00 52.50 85 CYS A N 1
ATOM 673 C CA . CYS A 1 85 ? -21.486 -12.657 1.047 1.00 52.50 85 CYS A CA 1
ATOM 674 C C . CYS A 1 85 ? -21.910 -12.633 2.518 1.00 52.50 85 CYS A C 1
ATOM 676 O O . CYS A 1 85 ? -21.232 -12.058 3.368 1.00 52.50 85 CYS A O 1
ATOM 678 N N . HIS A 1 86 ? -23.030 -13.289 2.822 1.00 53.00 86 HIS A N 1
ATOM 679 C CA . HIS A 1 86 ? -23.465 -13.579 4.187 1.00 53.00 86 HIS A CA 1
ATOM 680 C C . HIS A 1 86 ? -22.492 -14.541 4.892 1.00 53.00 86 HIS A C 1
ATOM 682 O O . HIS A 1 86 ? -22.753 -15.732 5.032 1.00 53.00 86 HIS A O 1
ATOM 688 N N . LYS A 1 87 ? -21.377 -14.015 5.397 1.00 47.66 87 LYS A N 1
ATOM 689 C CA . LYS A 1 87 ? -20.762 -14.530 6.623 1.00 47.66 87 LYS A CA 1
ATOM 690 C C . LYS A 1 87 ? -20.641 -13.381 7.608 1.00 47.66 87 LYS A C 1
ATOM 692 O O . LYS A 1 87 ? -19.589 -12.780 7.790 1.00 47.66 87 LYS A O 1
ATOM 697 N N . SER A 1 88 ? -21.784 -13.061 8.203 1.00 41.94 88 SER A N 1
ATOM 698 C CA . SER A 1 88 ? -21.862 -12.282 9.427 1.00 41.94 88 SER A CA 1
ATOM 699 C C . SER A 1 88 ? -21.298 -13.134 10.563 1.00 41.94 88 SER A C 1
ATOM 701 O O . SER A 1 88 ? -21.936 -14.096 10.978 1.00 41.94 88 SER A O 1
ATOM 703 N N . THR A 1 89 ? -20.127 -12.789 11.084 1.00 46.47 89 THR A N 1
ATOM 704 C CA . THR A 1 89 ? -19.779 -13.104 12.474 1.00 46.47 89 THR A CA 1
ATOM 705 C C . THR A 1 89 ? -19.912 -11.808 13.258 1.00 46.47 89 THR A C 1
ATOM 707 O O . THR A 1 89 ? -18.998 -10.991 13.312 1.00 46.47 89 THR A O 1
ATOM 710 N N . THR A 1 90 ? -21.111 -11.567 13.783 1.00 43.28 90 THR A N 1
ATOM 711 C CA . THR A 1 90 ? -21.359 -10.527 14.781 1.00 43.28 90 THR A CA 1
ATOM 712 C C . THR A 1 90 ? -20.962 -11.046 16.157 1.00 43.28 90 THR A C 1
ATOM 714 O O . THR A 1 90 ? -21.582 -11.992 16.636 1.00 43.28 90 THR A O 1
ATOM 717 N N . ASN A 1 91 ? -19.956 -10.408 16.747 1.00 45.81 91 ASN A N 1
ATOM 718 C CA . ASN A 1 91 ? -19.668 -10.170 18.172 1.00 45.81 91 ASN A CA 1
ATOM 719 C C . ASN A 1 91 ? -18.143 -10.017 18.245 1.00 45.81 91 ASN A C 1
ATOM 721 O O . ASN A 1 91 ? -17.417 -10.883 17.787 1.00 45.81 91 ASN A O 1
ATOM 725 N N . ASP A 1 92 ? -17.616 -8.865 18.636 1.00 39.09 92 ASP A N 1
ATOM 726 C CA . ASP A 1 92 ? -17.640 -8.524 20.047 1.00 39.09 92 ASP A CA 1
ATOM 727 C C . ASP A 1 92 ? -17.961 -7.051 20.317 1.00 39.09 92 ASP A C 1
ATOM 729 O O . ASP A 1 92 ? -17.295 -6.118 19.863 1.00 39.09 92 ASP A O 1
ATOM 733 N N . LYS A 1 93 ? -19.003 -6.865 21.126 1.00 45.62 93 LYS A N 1
ATOM 734 C CA . LYS A 1 93 ? -19.167 -5.692 21.973 1.00 45.62 93 LYS A CA 1
ATOM 735 C C . LYS A 1 93 ? -18.053 -5.709 23.023 1.00 45.62 93 LYS A C 1
ATOM 737 O O . LYS A 1 93 ? -18.264 -6.221 24.110 1.00 45.62 93 LYS A O 1
ATOM 742 N N . THR A 1 94 ? -16.911 -5.104 22.736 1.00 44.94 94 THR A N 1
ATOM 743 C CA . THR A 1 94 ? -15.962 -4.678 23.778 1.00 44.94 94 THR A CA 1
ATOM 744 C C . THR A 1 94 ? -15.244 -3.404 23.334 1.00 44.94 94 THR A C 1
ATOM 746 O O . THR A 1 94 ? -14.028 -3.331 23.201 1.00 44.94 94 THR A O 1
ATOM 749 N N . GLN A 1 95 ? -16.024 -2.345 23.110 1.00 44.16 95 GLN A N 1
ATOM 750 C CA . GLN A 1 95 ? -15.539 -0.993 23.375 1.00 44.16 95 GLN A CA 1
ATOM 751 C C . GLN A 1 95 ? -16.006 -0.609 24.783 1.00 44.16 95 GLN A C 1
ATOM 753 O O . GLN A 1 95 ? -17.198 -0.676 25.065 1.00 44.16 95 GLN A O 1
ATOM 758 N N . ASN A 1 96 ? -15.051 -0.191 25.619 1.00 44.62 96 ASN A N 1
ATOM 759 C CA . ASN A 1 96 ? -15.205 0.393 26.958 1.00 44.62 96 ASN A CA 1
ATOM 760 C C . ASN A 1 96 ? -15.635 -0.523 28.115 1.00 44.62 96 ASN A C 1
ATOM 762 O O . ASN A 1 96 ? -16.775 -0.458 28.553 1.00 44.62 96 ASN A O 1
ATOM 766 N N . GLU A 1 97 ? -14.676 -1.238 28.721 1.00 42.09 97 GLU A N 1
ATOM 767 C CA . GLU A 1 97 ? -14.740 -1.560 30.164 1.00 42.09 97 GLU A CA 1
ATOM 768 C C . GLU A 1 97 ? -13.358 -1.848 30.811 1.00 42.09 97 GLU A C 1
ATOM 770 O O . GLU A 1 97 ? -13.233 -2.694 31.691 1.00 42.09 97 GLU A O 1
ATOM 775 N N . PHE A 1 98 ? -12.283 -1.154 30.395 1.00 44.97 98 PHE A N 1
ATOM 776 C CA . PHE A 1 98 ? -10.945 -1.322 31.011 1.00 44.97 98 PHE A CA 1
ATOM 777 C C . PHE A 1 98 ? -10.375 -0.067 31.699 1.00 44.97 98 PHE A C 1
ATOM 779 O O . PHE A 1 98 ? -9.333 -0.142 32.343 1.00 44.97 98 PHE A O 1
ATOM 786 N N . ILE A 1 99 ? -11.057 1.082 31.649 1.00 48.34 99 ILE A N 1
ATOM 787 C CA . ILE A 1 99 ? -10.600 2.312 32.323 1.00 48.34 99 ILE A CA 1
ATOM 788 C C . ILE A 1 99 ? -11.646 2.772 33.343 1.00 48.34 99 ILE A C 1
ATOM 790 O O . ILE A 1 99 ? -12.161 3.867 33.239 1.00 48.34 99 ILE A O 1
ATOM 794 N N . ASP A 1 100 ? -11.986 1.918 34.310 1.00 45.44 100 ASP A N 1
ATOM 795 C CA . ASP A 1 100 ? -12.628 2.343 35.574 1.00 45.44 100 ASP A CA 1
ATOM 796 C C . ASP A 1 100 ? -12.366 1.360 36.740 1.00 45.44 100 ASP A C 1
ATOM 798 O O . ASP A 1 100 ? -13.064 1.349 37.750 1.00 45.44 100 ASP A O 1
ATOM 802 N N . LYS A 1 101 ? -11.311 0.532 36.646 1.00 45.34 101 LYS A N 1
ATOM 803 C CA . LYS A 1 101 ? -10.885 -0.380 37.733 1.00 45.34 101 LYS A CA 1
ATOM 804 C C . LYS A 1 101 ? -9.504 -0.093 38.330 1.00 45.34 101 LYS A C 1
ATOM 806 O O . LYS A 1 101 ? -9.094 -0.795 39.244 1.00 45.34 101 LYS A O 1
ATOM 811 N N . VAL A 1 102 ? -8.821 0.977 37.909 1.00 52.28 102 VAL A N 1
ATOM 812 C CA . VAL A 1 102 ? -7.503 1.383 38.458 1.00 52.28 102 VAL A CA 1
ATOM 813 C C . VAL A 1 102 ? -7.629 2.520 39.490 1.00 52.28 102 VAL A C 1
ATOM 815 O O . VAL A 1 102 ? -6.701 3.289 39.712 1.00 52.28 102 VAL A O 1
ATOM 818 N N . ARG A 1 103 ? -8.797 2.677 40.131 1.00 50.31 103 ARG A N 1
ATOM 819 C CA . ARG A 1 103 ? -9.039 3.768 41.096 1.00 50.31 103 ARG A CA 1
ATOM 820 C C . ARG A 1 103 ? -9.642 3.340 42.434 1.00 50.31 103 ARG A C 1
ATOM 822 O O . ARG A 1 103 ? -10.251 4.163 43.110 1.00 50.31 103 ARG A O 1
ATOM 829 N N . SER A 1 104 ? -9.490 2.080 42.849 1.00 52.28 104 SER A N 1
ATOM 830 C CA . SER A 1 104 ? -9.980 1.626 44.167 1.00 52.28 104 SER A CA 1
ATOM 831 C C . SER A 1 104 ? -9.220 0.431 44.759 1.00 52.28 104 SER A C 1
ATOM 833 O O . SER A 1 104 ? -9.825 -0.467 45.334 1.00 52.28 104 SER A O 1
ATOM 835 N N . THR A 1 105 ? -7.892 0.435 44.685 1.00 53.25 105 THR A N 1
ATOM 836 C CA . THR A 1 105 ? -7.049 -0.392 45.565 1.00 53.25 105 THR A CA 1
ATOM 837 C C . THR A 1 105 ? -5.860 0.444 46.004 1.00 53.25 105 THR A C 1
ATOM 839 O O . THR A 1 105 ? -4.866 0.485 45.301 1.00 53.25 105 THR A O 1
ATOM 842 N N . ASP A 1 106 ? -6.054 1.215 47.075 1.00 51.56 106 ASP A N 1
ATOM 843 C CA . ASP A 1 106 ? -5.056 1.541 48.110 1.00 51.56 106 ASP A CA 1
ATOM 844 C C . ASP A 1 106 ? -5.681 2.561 49.073 1.00 51.56 106 ASP A C 1
ATOM 846 O O . ASP A 1 106 ? -5.401 3.759 49.081 1.00 51.56 106 ASP A O 1
ATOM 850 N N . LYS A 1 107 ? -6.633 2.063 49.861 1.00 48.47 107 LYS A N 1
ATOM 851 C CA . LYS A 1 107 ? -7.008 2.642 51.151 1.00 48.47 107 LYS A CA 1
ATOM 852 C C . LYS A 1 107 ? -7.513 1.512 52.031 1.00 48.47 107 LYS A C 1
ATOM 854 O O . LYS A 1 107 ? -8.717 1.278 52.143 1.00 48.47 107 LYS A O 1
ATOM 859 N N . LYS A 1 108 ? -6.571 0.807 52.642 1.00 41.88 108 LYS A N 1
ATOM 860 C CA . LYS A 1 108 ? -6.740 0.348 54.011 1.00 41.88 108 LYS A CA 1
ATOM 861 C C . LYS A 1 108 ? -5.390 0.223 54.686 1.00 41.88 108 LYS A C 1
ATOM 863 O O . LYS A 1 108 ? -4.482 -0.327 54.033 1.00 41.88 108 LYS A O 1
#

InterPro domains:
  IPR035714 RAG1 importin-binding [PF12560] (4-78)

Foldseek 3Di:
DDDPLVVQLVQLQQAAQPPRDGQDDPVCVVVVHDWAFCVVCQVVCCVQPVDRPVPDDSSPHRGTHHPCCCVPPGPDPPPPDPPVDPPDPDDDPDDDDDPPPPPPPDDD

Sequence (108 aa):
MAMDQSYHNKALSNICRLCASKVLTYKQITAGNKAQSCITFQETILNKFDIDISKDEENVHPKNICHNCFRNRLKNDKLKICLSCHKSTTNDKTQNEFIDKVRSTDKK

pLDDT: mean 77.59, std 20.39, range [39.09, 96.06]

Organism: Owenia fusiformis (NCBI:txid6347)

Radius of gyration: 20.15 Å; chains: 1; bounding box: 43×31×73 Å